Protein AF-A0A2J6SHT8-F1 (afdb_monomer_lite)

InterPro domains:
  IPR036396 Cytochrome P450 superfamily [SSF48264] (39-141)

Organism: NCBI:txid1095630

pLDDT: mean 71.3, std 10.69, range [36.31, 85.56]

Secondary structure (DSSP, 8-state):
------TT--S-HHHHHHHHHHHTHHHHHHHHHHHHHHHHHHHH---SS-----HHHHHHHHHHHHHHHHHHHHHHHT-HHHHHHHHHHHHHHHHHHHHHHTS-GGGHHHHHHH-HHHHHHHHHHHHHHHHHHHHHHHHH--

Sequence (142 aa):
MFGSPNRGSHITVMQILENDLSRNMALIFSGVKAEVYFALPLEFLTIDNWSPVELYPRIVKLMARTSGRTFSGETLCRNEEWLQLNCDYTRDGFQAAFKLRKWRPFLRPVVEYFIPQVQRVCAVNRKALLPLRPIIMQREQG

Foldseek 3Di:
DDDDDDPPPPCPVVVVVVVVCVVCVVVLVVQLVVLCVVLVCVLPPPDPDDDDDPVVVSVLLSVLLSVCCNPVNDPLSPPVVSSVLVSLLVVLVVVLVVVLVVDDPVCNVVVCVVRVSNVSNVVSVVVVVVVCVVVVVVVVVD

Radius of gyration: 19.01 Å; chains: 1; bounding box: 58×29×47 Å

Structure (mmCIF, N/CA/C/O backbone):
data_AF-A0A2J6SHT8-F1
#
_entry.id   AF-A0A2J6SHT8-F1
#
loop_
_atom_site.group_PDB
_atom_site.id
_atom_site.type_symbol
_atom_site.label_atom_id
_atom_site.label_alt_id
_atom_site.label_comp_id
_atom_site.label_asym_id
_atom_site.label_entity_id
_atom_site.label_seq_id
_atom_site.pdbx_PDB_ins_code
_atom_site.Cartn_x
_atom_site.Cartn_y
_atom_site.Cartn_z
_atom_site.occupancy
_atom_site.B_iso_or_equiv
_atom_site.auth_seq_id
_atom_site.auth_comp_id
_atom_site.auth_asym_id
_atom_site.auth_atom_id
_atom_site.pdbx_PDB_model_num
ATOM 1 N N . MET A 1 1 ? -29.009 -6.030 -5.777 1.00 36.53 1 MET A N 1
ATOM 2 C CA . MET A 1 1 ? -29.386 -5.862 -4.358 1.00 36.53 1 MET A CA 1
ATOM 3 C C . MET A 1 1 ? -28.392 -4.906 -3.691 1.00 36.53 1 MET A C 1
ATOM 5 O O . MET A 1 1 ? -27.687 -5.278 -2.770 1.00 36.53 1 MET A O 1
ATOM 9 N N . PHE A 1 2 ? -28.309 -3.675 -4.203 1.00 43.19 2 PHE A N 1
ATOM 10 C CA . PHE A 1 2 ? -27.552 -2.579 -3.600 1.00 43.19 2 PHE A CA 1
ATOM 11 C C . PHE A 1 2 ? -28.588 -1.527 -3.217 1.00 43.19 2 PHE A C 1
ATOM 13 O O . PHE A 1 2 ? -29.171 -0.882 -4.087 1.00 43.19 2 PHE A O 1
ATOM 20 N N . GLY A 1 3 ? -28.911 -1.468 -1.928 1.00 36.31 3 GLY A N 1
ATOM 21 C CA . GLY A 1 3 ? -29.842 -0.493 -1.377 1.00 36.31 3 GLY A CA 1
ATOM 22 C C . GLY A 1 3 ? -29.221 0.903 -1.368 1.00 36.31 3 GLY A C 1
ATOM 23 O O . GLY A 1 3 ? -28.114 1.100 -0.878 1.00 36.31 3 GLY A O 1
ATOM 24 N N . SER A 1 4 ? -29.957 1.854 -1.927 1.00 47.97 4 SER A N 1
ATOM 25 C CA . SER A 1 4 ? -29.823 3.306 -1.746 1.00 47.97 4 SER A CA 1
ATOM 26 C C . SER A 1 4 ? -30.699 3.737 -0.546 1.00 47.97 4 SER A C 1
ATOM 28 O O . SER A 1 4 ? -31.565 2.954 -0.157 1.00 47.97 4 SER A O 1
ATOM 30 N N . PRO A 1 5 ? -30.682 4.989 -0.050 1.00 50.09 5 PRO A N 1
ATOM 31 C CA . PRO A 1 5 ? -29.577 5.855 0.365 1.00 50.09 5 PRO A CA 1
ATOM 32 C C . PRO A 1 5 ? -29.795 6.322 1.825 1.00 50.09 5 PRO A C 1
ATOM 34 O O . PRO A 1 5 ? -30.801 6.965 2.123 1.00 50.09 5 PRO A O 1
ATOM 37 N N . ASN A 1 6 ? -28.851 6.099 2.743 1.00 39.91 6 ASN A N 1
ATOM 38 C CA . ASN A 1 6 ? -28.957 6.672 4.093 1.00 39.91 6 ASN A CA 1
ATOM 39 C C . ASN A 1 6 ? -28.201 8.010 4.149 1.00 39.91 6 ASN A C 1
ATOM 41 O O . ASN A 1 6 ? -27.005 8.070 4.407 1.00 39.91 6 ASN A O 1
ATOM 45 N N . ARG A 1 7 ? -28.907 9.095 3.817 1.00 49.84 7 ARG A N 1
ATOM 46 C CA . ARG A 1 7 ? -28.354 10.439 3.562 1.00 49.84 7 ARG A CA 1
ATOM 47 C C . ARG A 1 7 ? -28.084 11.264 4.843 1.00 49.84 7 ARG A C 1
ATOM 49 O O . ARG A 1 7 ? -28.000 12.483 4.761 1.00 49.84 7 ARG A O 1
ATOM 56 N N . GLY A 1 8 ? -27.955 10.621 6.011 1.00 44.22 8 GLY A N 1
ATOM 57 C CA . GLY A 1 8 ? -27.874 11.284 7.328 1.00 44.22 8 GLY A CA 1
ATOM 58 C C . GLY A 1 8 ? -26.607 11.029 8.159 1.00 44.22 8 GLY A C 1
ATOM 59 O O . GLY A 1 8 ? -26.415 11.695 9.167 1.00 44.22 8 GLY A O 1
ATOM 60 N N . SER A 1 9 ? -25.720 10.116 7.750 1.00 49.09 9 SER A N 1
ATOM 61 C CA . SER A 1 9 ? -24.474 9.772 8.472 1.00 49.09 9 SER A CA 1
ATOM 62 C C . SER A 1 9 ? -23.199 10.124 7.687 1.00 49.09 9 SER A C 1
ATOM 64 O O . SER A 1 9 ? -22.123 9.589 7.939 1.00 49.09 9 SER A O 1
ATOM 66 N N . HIS A 1 10 ? -23.314 11.043 6.724 1.00 49.47 10 HIS A N 1
ATOM 67 C CA . HIS A 1 10 ? -22.231 11.526 5.862 1.00 49.47 10 HIS A CA 1
ATOM 68 C C . HIS A 1 10 ? -21.402 12.645 6.517 1.00 49.47 10 HIS A C 1
ATOM 70 O O . HIS A 1 10 ? -21.149 13.677 5.900 1.00 49.47 10 HIS A O 1
ATOM 76 N N . ILE A 1 11 ? -20.873 12.430 7.723 1.00 52.88 11 ILE A N 1
ATOM 77 C CA . ILE A 1 11 ? -19.489 12.889 7.893 1.00 52.88 11 ILE A CA 1
ATOM 78 C C . ILE A 1 11 ? -18.724 11.912 7.010 1.00 52.88 11 ILE A C 1
ATOM 80 O O . ILE A 1 11 ? -18.546 10.751 7.374 1.00 52.88 11 ILE A O 1
ATOM 84 N N . THR A 1 12 ? -18.493 12.310 5.758 1.00 73.81 12 THR A N 1
ATOM 85 C CA . THR A 1 12 ? -18.072 11.393 4.696 1.00 73.81 12 THR A CA 1
ATOM 86 C C . THR A 1 12 ? -16.842 10.669 5.218 1.00 73.81 12 THR A C 1
ATOM 88 O O . THR A 1 12 ? -15.936 11.332 5.705 1.00 73.81 12 THR A O 1
ATOM 91 N N . VAL A 1 13 ? -16.793 9.337 5.168 1.00 75.00 13 VAL A N 1
ATOM 92 C CA . VAL A 1 13 ? -15.636 8.564 5.669 1.00 75.00 13 VAL A CA 1
ATOM 93 C C . VAL A 1 13 ? -14.313 9.165 5.170 1.00 75.00 13 VAL A C 1
ATOM 95 O O . VAL A 1 13 ? -13.345 9.233 5.917 1.00 75.00 13 VAL A O 1
ATOM 98 N N . MET A 1 14 ? -14.322 9.717 3.953 1.00 74.88 14 MET A N 1
ATOM 99 C CA . MET A 1 14 ? -13.229 10.507 3.386 1.00 74.88 14 MET A CA 1
ATOM 100 C C . MET A 1 14 ? -12.856 11.756 4.187 1.00 74.88 14 MET A C 1
ATOM 102 O O . MET A 1 14 ? -11.683 11.959 4.430 1.00 74.88 14 MET A O 1
ATOM 106 N N . GLN A 1 15 ? -13.806 12.565 4.650 1.00 75.25 15 GLN A N 1
ATOM 107 C CA . GLN A 1 15 ? -13.533 13.745 5.480 1.00 75.25 15 GLN A CA 1
ATOM 108 C C . GLN A 1 15 ? -12.940 13.366 6.839 1.00 75.25 15 GLN A C 1
ATOM 110 O O . GLN A 1 15 ? -12.093 14.081 7.367 1.00 75.25 15 GLN A O 1
ATOM 115 N N . ILE A 1 16 ? -13.384 12.250 7.427 1.00 80.88 16 ILE A N 1
ATOM 116 C CA . ILE A 1 16 ? -12.790 11.732 8.668 1.00 80.88 16 ILE A CA 1
ATOM 117 C C . ILE A 1 16 ? -11.353 11.299 8.390 1.00 80.88 16 ILE A C 1
ATOM 119 O O . ILE A 1 16 ? -10.451 11.698 9.120 1.00 80.88 16 ILE A O 1
ATOM 123 N N . LEU A 1 17 ? -11.146 10.551 7.304 1.00 79.12 17 LEU A N 1
ATOM 124 C CA . LEU A 1 17 ? -9.832 10.097 6.871 1.00 79.12 17 LEU A CA 1
ATOM 125 C C . LEU A 1 17 ? -8.896 11.281 6.594 1.00 79.12 17 LEU A C 1
ATOM 127 O O . LEU A 1 17 ? -7.795 11.322 7.118 1.00 79.12 17 LEU A O 1
ATOM 131 N N . GLU A 1 18 ? -9.339 12.270 5.823 1.00 81.12 18 GLU A N 1
ATOM 132 C CA . GLU A 1 18 ? -8.578 13.476 5.490 1.00 81.12 18 GLU A CA 1
ATOM 133 C C . GLU A 1 18 ? -8.196 14.259 6.742 1.00 81.12 18 GLU A C 1
ATOM 135 O O . GLU A 1 18 ? -7.045 14.669 6.882 1.00 81.12 18 GLU A O 1
ATOM 140 N N . ASN A 1 19 ? -9.132 14.433 7.676 1.00 83.44 19 ASN A N 1
ATOM 141 C CA . ASN A 1 19 ? -8.875 15.146 8.920 1.00 83.44 19 ASN A CA 1
ATOM 142 C C . ASN A 1 19 ? -7.924 14.384 9.849 1.00 83.44 19 ASN A C 1
ATOM 144 O O . ASN A 1 19 ? -7.101 15.006 10.520 1.00 83.44 19 ASN A O 1
ATOM 148 N N . ASP A 1 20 ? -8.044 13.060 9.920 1.00 80.88 20 ASP A N 1
ATOM 149 C CA . ASP A 1 20 ? -7.171 12.213 10.732 1.00 80.88 20 ASP A CA 1
ATOM 150 C C . ASP A 1 20 ? -5.756 12.140 10.142 1.00 80.88 20 ASP A C 1
ATOM 152 O O . ASP A 1 20 ? -4.774 12.364 10.848 1.00 80.88 20 ASP A O 1
ATOM 156 N N . LEU A 1 21 ? -5.647 11.957 8.822 1.00 80.75 21 LEU A N 1
ATOM 157 C CA . LEU A 1 21 ? -4.381 11.999 8.089 1.00 80.75 21 LEU A CA 1
ATOM 158 C C . LEU A 1 21 ? -3.698 13.361 8.234 1.00 80.75 21 LEU A C 1
ATOM 160 O O . LEU A 1 21 ? -2.506 13.417 8.524 1.00 80.75 21 LEU A O 1
ATOM 164 N N . SER A 1 22 ? -4.448 14.456 8.078 1.00 84.62 22 SER A N 1
ATOM 165 C CA . SER A 1 22 ? -3.922 15.818 8.225 1.00 84.62 22 SER A CA 1
ATOM 166 C C . SER A 1 22 ? -3.409 16.078 9.639 1.00 84.62 22 SER A C 1
ATOM 168 O O . SER A 1 22 ? -2.319 16.624 9.807 1.00 84.62 22 SER A O 1
ATOM 170 N N . ARG A 1 23 ? -4.155 15.647 10.666 1.00 82.12 23 ARG A N 1
ATOM 171 C CA . ARG A 1 23 ? -3.746 15.793 12.072 1.00 82.12 23 ARG A CA 1
ATOM 172 C C . ARG A 1 23 ? -2.530 14.945 12.425 1.00 82.12 23 ARG A C 1
ATOM 174 O O . ARG A 1 23 ? -1.656 15.414 13.147 1.00 82.12 23 ARG A O 1
ATOM 181 N N . ASN A 1 24 ? -2.450 13.731 11.890 1.00 83.56 24 ASN A N 1
ATOM 182 C CA . ASN A 1 24 ? -1.373 12.788 12.179 1.00 83.56 24 ASN A CA 1
ATOM 183 C C . ASN A 1 24 ? -0.227 12.847 11.159 1.00 83.56 24 ASN A C 1
ATOM 185 O O . ASN A 1 24 ? 0.662 11.995 11.181 1.00 83.56 24 ASN A O 1
ATOM 189 N N . MET A 1 25 ? -0.199 13.857 10.284 1.00 84.44 25 MET A N 1
ATOM 190 C CA . MET A 1 25 ? 0.731 13.921 9.157 1.00 84.44 25 MET A CA 1
ATOM 191 C C . MET A 1 25 ? 2.200 13.847 9.586 1.00 84.44 25 MET A C 1
ATOM 193 O O . MET A 1 25 ? 2.984 13.162 8.938 1.00 84.44 25 MET A O 1
ATOM 197 N N . ALA A 1 26 ? 2.578 14.481 10.700 1.00 83.50 26 ALA A N 1
ATOM 198 C CA . ALA A 1 26 ? 3.950 14.423 11.211 1.00 83.50 26 ALA A CA 1
ATOM 199 C C . ALA A 1 26 ? 4.373 12.998 11.627 1.00 83.50 26 ALA A C 1
ATOM 201 O O . ALA A 1 26 ? 5.493 12.574 11.335 1.00 83.50 26 ALA A O 1
ATOM 202 N N . LEU A 1 27 ? 3.469 12.246 12.263 1.00 82.62 27 LEU A N 1
ATOM 203 C CA . LEU A 1 27 ? 3.689 10.855 12.678 1.00 82.62 27 LEU A CA 1
ATOM 204 C C . LEU A 1 27 ? 3.684 9.901 11.479 1.00 82.62 27 LEU A C 1
ATOM 206 O O . LEU A 1 27 ? 4.503 8.989 11.389 1.00 82.62 27 LEU A O 1
ATOM 210 N N . ILE A 1 28 ? 2.787 10.134 10.523 1.00 83.38 28 ILE A N 1
ATOM 211 C CA . ILE A 1 28 ? 2.746 9.374 9.275 1.00 83.38 28 ILE A CA 1
ATOM 212 C C . ILE A 1 28 ? 4.045 9.593 8.501 1.00 83.38 28 ILE A C 1
ATOM 214 O O . ILE A 1 28 ? 4.673 8.630 8.071 1.00 83.38 28 ILE A O 1
ATOM 218 N N . PHE A 1 29 ? 4.488 10.843 8.366 1.00 85.12 29 PHE A N 1
ATOM 219 C CA . PHE A 1 29 ? 5.692 11.190 7.621 1.00 85.12 29 PHE A CA 1
ATOM 220 C C . PHE A 1 29 ? 6.957 10.597 8.249 1.00 85.12 29 PHE A C 1
ATOM 222 O O . PHE A 1 29 ? 7.834 10.124 7.525 1.00 85.12 29 PHE A O 1
ATOM 229 N N . SER A 1 30 ? 7.058 10.569 9.583 1.00 83.81 30 SER A N 1
ATOM 230 C CA . SER A 1 30 ? 8.181 9.915 10.262 1.00 83.81 30 SER A CA 1
ATOM 231 C C . SER A 1 30 ? 8.177 8.397 10.039 1.00 83.81 30 SER A C 1
ATOM 233 O O . SER A 1 30 ? 9.225 7.829 9.724 1.00 83.81 30 SER A O 1
ATOM 235 N N . GLY A 1 31 ? 7.006 7.753 10.098 1.00 82.00 31 GLY A N 1
ATOM 236 C CA . GLY A 1 31 ? 6.844 6.327 9.804 1.00 82.00 31 GLY A CA 1
ATOM 237 C C . GLY A 1 31 ? 7.168 5.966 8.350 1.00 82.00 31 GLY A C 1
ATOM 238 O O . GLY A 1 31 ? 7.872 4.990 8.102 1.00 82.00 31 GLY A O 1
ATOM 239 N N . VAL A 1 32 ? 6.713 6.785 7.399 1.00 84.38 32 VAL A N 1
ATOM 240 C CA . VAL A 1 32 ? 7.009 6.656 5.963 1.00 84.38 32 VAL A CA 1
ATOM 241 C C . VAL A 1 32 ? 8.500 6.813 5.699 1.00 84.38 32 VAL A C 1
ATOM 243 O O . VAL A 1 32 ? 9.089 5.994 5.001 1.00 84.38 32 VAL A O 1
ATOM 246 N N . LYS A 1 33 ? 9.133 7.832 6.288 1.00 85.31 33 LYS A N 1
ATOM 247 C CA . LYS A 1 33 ? 10.574 8.058 6.157 1.00 85.31 33 LYS A CA 1
ATOM 248 C C . LYS A 1 33 ? 11.361 6.831 6.623 1.00 85.31 33 LYS A C 1
ATOM 250 O O . LYS A 1 33 ? 12.236 6.368 5.898 1.00 85.31 33 LYS A O 1
ATOM 255 N N . ALA A 1 34 ? 11.027 6.288 7.794 1.00 85.06 34 ALA A N 1
ATOM 256 C CA . ALA A 1 34 ? 11.670 5.085 8.319 1.00 85.06 34 ALA A CA 1
ATOM 257 C C . ALA A 1 34 ? 11.493 3.873 7.385 1.00 85.06 34 ALA A C 1
ATOM 259 O O . ALA A 1 34 ? 12.460 3.162 7.119 1.00 85.06 34 ALA A O 1
ATOM 260 N N . GLU A 1 35 ? 10.289 3.674 6.840 1.00 83.25 35 GLU A N 1
ATOM 261 C CA . GLU A 1 35 ? 10.005 2.572 5.914 1.00 83.25 35 GLU A CA 1
ATOM 262 C C . GLU A 1 35 ? 10.765 2.721 4.591 1.00 83.25 35 GLU A C 1
ATOM 264 O O . GLU A 1 35 ? 11.321 1.752 4.086 1.00 83.25 35 GLU A O 1
ATOM 269 N N . VAL A 1 36 ? 10.860 3.938 4.050 1.00 85.31 36 VAL A N 1
ATOM 270 C CA . VAL A 1 36 ? 11.616 4.215 2.821 1.00 85.31 36 VAL A CA 1
ATOM 271 C C . VAL A 1 36 ? 13.107 3.949 3.027 1.00 85.31 36 VAL A C 1
ATOM 273 O O . VAL A 1 36 ? 13.713 3.273 2.199 1.00 85.31 36 VAL A O 1
ATOM 276 N N . TYR A 1 37 ? 13.700 4.402 4.137 1.00 85.56 37 TYR A N 1
ATOM 277 C CA . TYR A 1 37 ? 15.108 4.112 4.441 1.00 85.56 37 TYR A CA 1
ATOM 278 C C . TYR A 1 37 ? 15.382 2.617 4.629 1.00 85.56 37 TYR A C 1
ATOM 280 O O . TYR A 1 37 ? 16.464 2.151 4.284 1.00 85.56 37 TYR A O 1
ATOM 288 N N . PHE A 1 38 ? 14.409 1.861 5.137 1.00 82.19 38 PHE A N 1
ATOM 289 C CA . PHE A 1 38 ? 14.513 0.411 5.274 1.00 82.19 38 PHE A CA 1
ATOM 290 C C . PHE A 1 38 ? 14.326 -0.330 3.939 1.00 82.19 38 PHE A C 1
ATOM 292 O O . PHE A 1 38 ? 15.047 -1.282 3.644 1.00 82.19 38 PHE A O 1
ATOM 299 N N . ALA A 1 39 ? 13.368 0.098 3.116 1.00 80.69 39 ALA A N 1
ATOM 300 C CA . ALA A 1 39 ? 13.003 -0.576 1.874 1.00 80.69 39 ALA A CA 1
ATOM 301 C C . ALA A 1 39 ? 13.924 -0.228 0.697 1.00 80.69 39 ALA A C 1
ATOM 303 O O . ALA A 1 39 ? 14.092 -1.059 -0.190 1.00 80.69 39 ALA A O 1
ATOM 304 N N . LEU A 1 40 ? 14.541 0.958 0.684 1.00 82.00 40 LEU A N 1
ATOM 305 C CA . LEU A 1 40 ? 15.452 1.380 -0.384 1.00 82.00 40 LEU A CA 1
ATOM 306 C C . LEU A 1 40 ? 16.623 0.400 -0.591 1.00 82.00 40 LEU A C 1
ATOM 308 O O . LEU A 1 40 ? 16.800 -0.042 -1.723 1.00 82.00 40 LEU A O 1
ATOM 312 N N . PRO A 1 41 ? 17.380 -0.018 0.443 1.00 80.69 41 PRO A N 1
ATOM 313 C CA . PRO A 1 41 ? 18.451 -1.002 0.272 1.00 80.69 41 PRO A CA 1
ATOM 314 C C . PRO A 1 41 ? 17.945 -2.375 -0.188 1.00 80.69 41 PRO A C 1
ATOM 316 O O . PRO A 1 41 ? 18.598 -3.032 -0.995 1.00 80.69 41 PRO A O 1
ATOM 319 N N . LEU A 1 42 ? 16.772 -2.798 0.300 1.00 77.62 42 LEU A N 1
ATOM 320 C CA . LEU A 1 42 ? 16.162 -4.087 -0.047 1.00 77.62 42 LEU A CA 1
ATOM 321 C C . LEU A 1 42 ? 15.724 -4.136 -1.512 1.00 77.62 42 LEU A C 1
ATOM 323 O O . LEU A 1 42 ? 15.916 -5.143 -2.188 1.00 77.62 42 LEU A O 1
ATOM 327 N N . GLU A 1 43 ? 15.122 -3.048 -1.990 1.00 73.38 43 GLU A N 1
ATOM 328 C CA . GLU A 1 43 ? 14.568 -2.969 -3.335 1.00 73.38 43 GLU A CA 1
ATOM 329 C C . GLU A 1 43 ? 15.559 -2.439 -4.356 1.00 73.38 43 GLU A C 1
ATOM 331 O O . GLU A 1 43 ? 15.354 -2.705 -5.525 1.00 73.38 43 GLU A O 1
ATOM 336 N N . PHE A 1 44 ? 16.614 -1.709 -4.001 1.00 72.38 44 PHE A N 1
ATOM 337 C CA . PHE A 1 44 ? 17.539 -1.167 -5.003 1.00 72.38 44 PHE A CA 1
ATOM 338 C C . PHE A 1 44 ? 18.923 -1.801 -5.000 1.00 72.38 44 PHE A C 1
ATOM 340 O O . PHE A 1 44 ? 19.610 -1.628 -5.999 1.00 72.38 44 PHE A O 1
ATOM 347 N N . LEU A 1 45 ? 19.273 -2.623 -3.999 1.00 62.66 45 LEU A N 1
ATOM 348 C CA . LEU A 1 45 ? 20.637 -3.094 -3.728 1.00 62.66 45 LEU A CA 1
ATOM 349 C C . LEU A 1 45 ? 21.627 -1.911 -3.646 1.00 62.66 45 LEU A C 1
ATOM 351 O O . LEU A 1 45 ? 21.567 -0.926 -4.376 1.00 62.66 45 LEU A O 1
ATOM 355 N N . THR A 1 46 ? 22.582 -1.964 -2.731 1.00 61.25 46 THR A N 1
ATOM 356 C CA . THR A 1 46 ? 23.770 -1.103 -2.812 1.00 61.25 46 THR A CA 1
ATOM 357 C C . THR A 1 46 ? 24.601 -1.596 -3.990 1.00 61.25 46 THR A C 1
ATOM 359 O O . THR A 1 46 ? 25.465 -2.452 -3.837 1.00 61.25 46 THR A O 1
ATOM 362 N N . ILE A 1 47 ? 24.240 -1.162 -5.198 1.00 60.56 47 ILE A N 1
ATOM 363 C CA . ILE A 1 47 ? 24.965 -1.517 -6.412 1.00 60.56 47 ILE A CA 1
ATOM 364 C C . ILE A 1 47 ? 26.074 -0.483 -6.571 1.00 60.56 47 ILE A C 1
ATOM 366 O O . ILE A 1 47 ? 25.813 0.659 -6.937 1.00 60.56 47 ILE A O 1
ATOM 370 N N . ASP A 1 48 ? 27.313 -0.893 -6.298 1.00 67.56 48 ASP A N 1
ATOM 371 C CA . ASP A 1 48 ? 28.507 -0.059 -6.506 1.00 67.56 48 ASP A CA 1
ATOM 372 C C . ASP A 1 48 ? 28.724 0.304 -7.989 1.00 67.56 48 ASP A C 1
ATOM 374 O O . ASP A 1 48 ? 29.492 1.205 -8.312 1.00 67.56 48 ASP A O 1
ATOM 378 N N . ASN A 1 49 ? 28.014 -0.371 -8.902 1.00 67.50 49 ASN A N 1
ATOM 379 C CA . ASN A 1 49 ? 28.074 -0.162 -10.344 1.00 67.50 49 ASN A CA 1
ATOM 380 C C . ASN A 1 49 ? 26.692 0.164 -10.924 1.00 67.50 49 ASN A C 1
ATOM 382 O O . ASN A 1 49 ? 25.679 -0.415 -10.541 1.00 67.50 49 ASN A O 1
ATOM 386 N N . TRP A 1 50 ? 26.638 1.067 -11.902 1.00 72.69 50 TRP A N 1
ATOM 387 C CA . TRP A 1 50 ? 25.391 1.368 -12.605 1.00 72.69 50 TRP A CA 1
ATOM 388 C C . TRP A 1 50 ? 24.835 0.103 -13.276 1.00 72.69 50 TRP A C 1
ATOM 390 O O . TRP A 1 50 ? 25.544 -0.575 -14.020 1.00 72.69 50 TRP A O 1
ATOM 400 N N . SER A 1 51 ? 23.563 -0.211 -13.024 1.00 73.06 51 SER A N 1
ATOM 401 C CA . SER A 1 51 ? 22.861 -1.314 -13.681 1.00 73.06 51 SER A CA 1
ATOM 402 C C . SER A 1 51 ? 21.476 -0.868 -14.157 1.00 73.06 51 SER A C 1
ATOM 404 O O . SER A 1 51 ? 20.830 -0.045 -13.499 1.00 73.06 51 SER A O 1
ATOM 406 N N . PRO A 1 52 ? 20.998 -1.382 -15.302 1.00 71.44 52 PRO A N 1
ATOM 407 C CA . PRO A 1 52 ? 19.642 -1.128 -15.754 1.00 71.44 52 PRO A CA 1
ATOM 408 C C . PRO A 1 52 ? 18.659 -1.896 -14.865 1.00 71.44 52 PRO A C 1
ATOM 410 O O . PRO A 1 52 ? 18.704 -3.122 -14.771 1.00 71.44 52 PRO A O 1
ATOM 413 N N . VAL A 1 53 ? 17.754 -1.165 -14.216 1.00 76.19 53 VAL A N 1
ATOM 414 C CA . VAL A 1 53 ? 16.727 -1.727 -13.334 1.00 76.19 53 VAL A CA 1
ATOM 415 C C . VAL A 1 53 ? 15.346 -1.346 -13.853 1.00 76.19 53 VAL A C 1
ATOM 417 O O . VAL A 1 53 ? 15.093 -0.190 -14.193 1.00 76.19 53 VAL A O 1
ATOM 420 N N . GLU A 1 54 ? 14.421 -2.307 -13.870 1.00 80.88 54 GLU A N 1
ATOM 421 C CA . GLU A 1 54 ? 13.006 -2.031 -14.121 1.00 80.88 54 GLU A CA 1
ATOM 422 C C . GLU A 1 54 ? 12.412 -1.225 -12.960 1.00 80.88 54 GLU A C 1
ATOM 424 O O . GLU A 1 54 ? 12.043 -1.761 -11.917 1.00 80.88 54 GLU A O 1
ATOM 429 N N . LEU A 1 55 ? 12.337 0.093 -13.137 1.00 81.25 55 LEU A N 1
ATOM 430 C CA . LEU A 1 55 ? 11.987 1.023 -12.067 1.00 81.25 55 LEU A CA 1
ATOM 431 C C . LEU A 1 55 ? 10.521 0.908 -11.619 1.00 81.25 55 LEU A C 1
ATOM 433 O O . LEU A 1 55 ? 10.225 0.981 -10.427 1.00 81.25 55 LEU A O 1
ATOM 437 N N . TYR A 1 56 ? 9.602 0.710 -12.566 1.00 80.75 56 TYR A N 1
ATOM 438 C CA . TYR A 1 56 ? 8.162 0.682 -12.302 1.00 80.75 56 TYR A CA 1
ATOM 439 C C . TYR A 1 56 ? 7.744 -0.353 -11.239 1.00 80.75 56 TYR A C 1
ATOM 441 O O . TYR A 1 56 ? 7.149 0.056 -10.239 1.00 80.75 56 TYR A O 1
ATOM 449 N N . PRO A 1 57 ? 8.065 -1.659 -11.370 1.00 80.69 57 PRO A N 1
ATOM 450 C CA . PRO A 1 57 ? 7.668 -2.646 -10.366 1.00 80.69 57 PRO A CA 1
ATOM 451 C C . PRO A 1 57 ? 8.284 -2.367 -8.987 1.00 80.69 57 PRO A C 1
ATOM 453 O O . PRO A 1 57 ? 7.613 -2.567 -7.973 1.00 80.69 57 PRO A O 1
ATOM 456 N N . ARG A 1 58 ? 9.516 -1.839 -8.930 1.00 79.75 58 ARG A N 1
ATOM 457 C CA . ARG A 1 58 ? 10.193 -1.520 -7.660 1.00 79.75 58 ARG A CA 1
ATOM 458 C C . ARG A 1 58 ? 9.554 -0.330 -6.949 1.00 79.75 58 ARG A C 1
ATOM 460 O O . ARG A 1 58 ? 9.293 -0.402 -5.751 1.00 79.75 58 ARG A O 1
ATOM 467 N N . ILE A 1 59 ? 9.214 0.732 -7.685 1.00 82.06 59 ILE A N 1
ATOM 468 C CA . ILE A 1 59 ? 8.485 1.882 -7.128 1.00 82.06 59 ILE A CA 1
ATOM 469 C C . ILE A 1 59 ? 7.104 1.458 -6.627 1.00 82.06 59 ILE A C 1
ATOM 471 O O . ILE A 1 59 ? 6.704 1.858 -5.535 1.00 82.06 59 ILE A O 1
ATOM 475 N N . VAL A 1 60 ? 6.374 0.636 -7.387 1.00 81.56 60 VAL A N 1
ATOM 476 C CA . VAL A 1 60 ? 5.046 0.159 -6.967 1.00 81.56 60 VAL A CA 1
ATOM 477 C C . VAL A 1 60 ? 5.141 -0.630 -5.660 1.00 81.56 60 VAL A C 1
ATOM 479 O O . VAL A 1 60 ? 4.339 -0.403 -4.755 1.00 81.56 60 VAL A O 1
ATOM 482 N N . LYS A 1 61 ? 6.150 -1.497 -5.516 1.00 80.56 61 LYS A N 1
ATOM 483 C CA . LYS A 1 61 ? 6.378 -2.260 -4.283 1.00 80.56 61 LYS A CA 1
ATOM 484 C C . LYS A 1 61 ? 6.773 -1.366 -3.102 1.00 80.56 61 LYS A C 1
ATOM 486 O O . LYS A 1 61 ? 6.251 -1.545 -2.001 1.00 80.56 61 LYS A O 1
ATOM 491 N 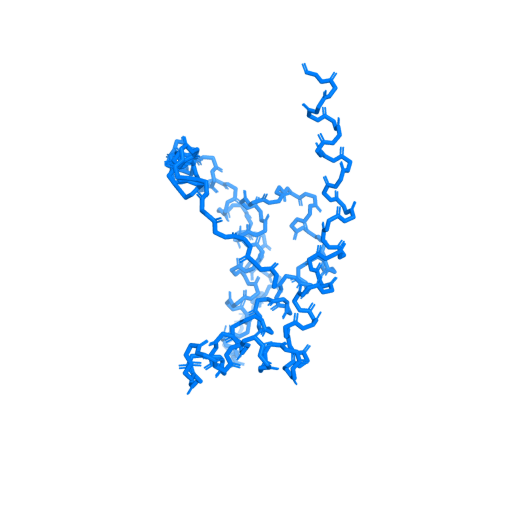N . LEU A 1 62 ? 7.617 -0.359 -3.336 1.00 82.88 62 LEU A N 1
ATOM 492 C CA . LEU A 1 62 ? 7.971 0.650 -2.334 1.00 82.88 62 LEU A CA 1
ATOM 493 C C . LEU A 1 62 ? 6.741 1.440 -1.861 1.00 82.88 62 LEU A C 1
ATOM 495 O O . LEU A 1 62 ? 6.552 1.628 -0.658 1.00 82.88 62 LEU A O 1
ATOM 499 N N . MET A 1 63 ? 5.877 1.865 -2.788 1.00 82.00 63 MET A N 1
ATOM 500 C CA . MET A 1 63 ? 4.631 2.556 -2.446 1.00 82.00 63 MET A CA 1
ATOM 501 C C . MET A 1 63 ? 3.682 1.648 -1.664 1.00 82.00 63 MET A C 1
ATOM 503 O O . MET A 1 63 ? 3.137 2.084 -0.655 1.00 82.00 63 MET A O 1
ATOM 507 N N . ALA A 1 64 ? 3.538 0.380 -2.061 1.00 81.38 64 ALA A N 1
ATOM 508 C CA . ALA A 1 64 ? 2.706 -0.585 -1.345 1.00 81.38 64 ALA A CA 1
ATOM 509 C C . ALA A 1 64 ? 3.164 -0.777 0.111 1.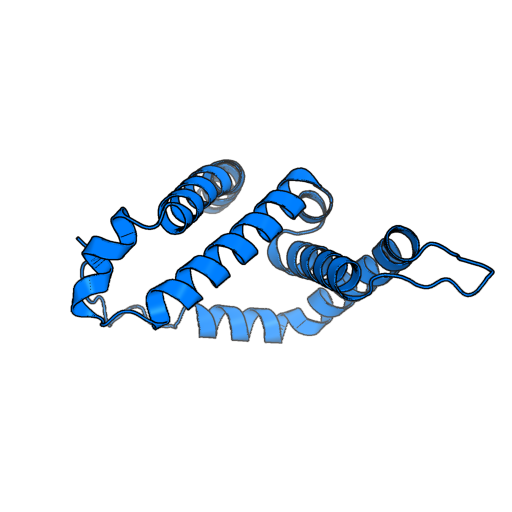00 81.38 64 ALA A C 1
ATOM 511 O O . ALA A 1 64 ? 2.329 -0.762 1.016 1.00 81.38 64 ALA A O 1
ATOM 512 N N . ARG A 1 65 ? 4.480 -0.879 0.355 1.00 80.06 65 ARG A N 1
ATOM 513 C CA . ARG A 1 65 ? 5.046 -0.945 1.715 1.00 80.06 65 ARG A CA 1
ATOM 514 C C . ARG A 1 65 ? 4.773 0.332 2.493 1.00 80.06 65 ARG A C 1
ATOM 516 O O . ARG A 1 65 ? 4.219 0.297 3.584 1.00 80.06 65 ARG A O 1
ATOM 523 N N . THR A 1 66 ? 5.066 1.476 1.888 1.00 83.12 66 THR A N 1
ATOM 524 C CA . THR A 1 66 ? 4.876 2.785 2.520 1.00 83.12 66 THR A CA 1
ATOM 525 C C . THR A 1 66 ? 3.414 3.013 2.926 1.00 83.12 66 THR A C 1
ATOM 527 O O . THR A 1 66 ? 3.135 3.387 4.063 1.00 83.12 66 THR A O 1
ATOM 530 N N . SER A 1 67 ? 2.460 2.717 2.036 1.00 81.31 67 SER A N 1
ATOM 531 C CA . SER A 1 67 ? 1.027 2.792 2.342 1.00 81.31 67 SER A CA 1
ATOM 532 C C . SER A 1 67 ? 0.602 1.749 3.381 1.00 81.31 67 SER A C 1
ATOM 534 O O . SER A 1 67 ? -0.184 2.062 4.276 1.00 81.31 67 SER A O 1
ATOM 536 N N . GLY A 1 68 ? 1.153 0.533 3.324 1.00 79.12 68 GLY A N 1
ATOM 537 C CA . GLY A 1 68 ? 0.948 -0.500 4.340 1.00 79.12 68 GLY A CA 1
ATOM 538 C C . GLY A 1 68 ? 1.364 -0.039 5.739 1.00 79.12 68 GLY A C 1
ATOM 539 O O . GLY A 1 68 ? 0.611 -0.229 6.692 1.00 79.12 68 GLY A O 1
ATOM 540 N N . ARG A 1 69 ? 2.503 0.651 5.867 1.00 78.94 69 ARG A N 1
ATOM 541 C CA . ARG A 1 69 ? 2.985 1.226 7.133 1.00 78.94 69 ARG A CA 1
ATOM 542 C C . ARG A 1 69 ? 2.026 2.273 7.689 1.00 78.94 69 ARG A C 1
ATOM 544 O O . ARG A 1 69 ? 1.732 2.239 8.882 1.00 78.94 69 ARG A O 1
ATOM 551 N N . THR A 1 70 ? 1.536 3.174 6.836 1.00 77.19 70 THR A N 1
ATOM 552 C CA . THR A 1 70 ? 0.609 4.246 7.226 1.00 77.19 70 THR A CA 1
ATOM 553 C C . THR A 1 70 ? -0.735 3.706 7.709 1.00 77.19 70 THR A C 1
ATOM 555 O O . THR A 1 70 ? -1.237 4.167 8.728 1.00 77.19 70 THR A O 1
ATOM 558 N N . PHE A 1 71 ? -1.316 2.729 7.005 1.00 72.12 71 PHE A N 1
ATOM 559 C CA . PHE A 1 71 ? -2.682 2.269 7.287 1.00 72.12 71 PHE A CA 1
ATOM 560 C C . PHE A 1 71 ? -2.762 1.023 8.178 1.00 72.12 71 PHE A C 1
ATOM 562 O O . PHE A 1 71 ? -3.754 0.843 8.878 1.00 72.12 71 PHE A O 1
ATOM 569 N N . SER A 1 72 ? -1.756 0.144 8.146 1.00 69.19 72 SER A N 1
ATOM 570 C CA . SER A 1 72 ? -1.778 -1.159 8.836 1.00 69.19 72 SER A CA 1
ATOM 571 C C . SER A 1 72 ? -0.769 -1.279 9.988 1.00 69.19 72 SER A C 1
ATOM 573 O O . SER A 1 72 ? -0.773 -2.287 10.692 1.00 69.19 72 SER A O 1
ATOM 575 N N . GLY A 1 73 ? 0.089 -0.276 10.213 1.00 70.75 73 GLY A N 1
ATOM 576 C CA . GLY A 1 73 ? 1.122 -0.321 11.255 1.00 70.75 73 GLY A CA 1
ATOM 577 C C . GLY A 1 73 ? 2.325 -1.213 10.900 1.00 70.75 73 GLY A C 1
ATOM 578 O O . GLY A 1 73 ? 2.450 -1.707 9.783 1.00 70.75 73 GLY A O 1
ATOM 579 N N . GLU A 1 74 ? 3.269 -1.392 11.837 1.00 66.81 74 GLU A N 1
ATOM 580 C CA . GLU A 1 74 ? 4.571 -2.054 11.565 1.00 66.81 74 GLU A CA 1
ATOM 581 C C . GLU A 1 74 ? 4.453 -3.540 11.244 1.00 66.81 74 GLU A C 1
A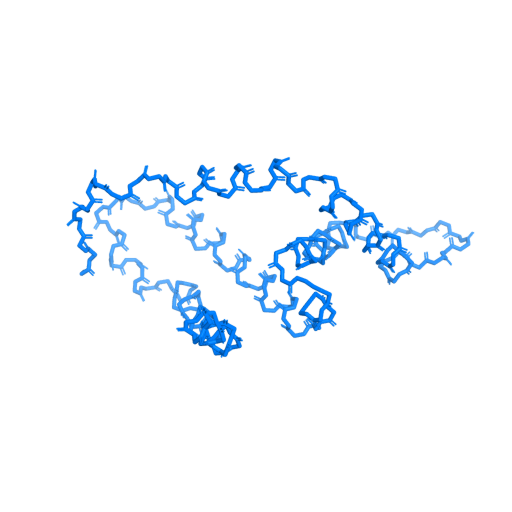TOM 583 O O . GLU A 1 74 ? 5.137 -4.059 10.364 1.00 66.81 74 GLU A O 1
ATOM 588 N N . THR A 1 75 ? 3.599 -4.228 11.996 1.00 63.81 75 THR A N 1
ATOM 589 C CA . THR A 1 75 ? 3.514 -5.688 12.018 1.00 63.81 75 THR A CA 1
ATOM 590 C C . THR A 1 75 ? 2.872 -6.238 10.751 1.00 63.81 75 THR A C 1
ATOM 592 O O . THR A 1 75 ? 3.344 -7.237 10.217 1.00 63.81 75 THR A O 1
ATOM 595 N N . LEU A 1 76 ? 1.846 -5.564 10.222 1.00 64.19 76 LEU A N 1
ATOM 596 C CA . LEU A 1 76 ? 1.204 -5.953 8.963 1.00 64.19 76 LEU A CA 1
ATOM 597 C C . LEU A 1 76 ? 1.984 -5.487 7.728 1.00 64.19 76 LEU A C 1
ATOM 599 O O . LEU A 1 76 ? 1.969 -6.177 6.714 1.00 64.19 76 LEU A O 1
ATOM 603 N N . CYS A 1 77 ? 2.686 -4.351 7.804 1.00 61.78 77 CYS A N 1
ATOM 604 C CA . CYS A 1 77 ? 3.486 -3.827 6.691 1.00 61.78 77 CYS A CA 1
ATOM 605 C C . CYS A 1 77 ? 4.638 -4.764 6.287 1.00 61.78 77 CYS A C 1
ATOM 607 O O . CYS A 1 77 ? 4.991 -4.845 5.112 1.00 61.78 77 CYS A O 1
ATOM 609 N N . ARG A 1 78 ? 5.204 -5.499 7.253 1.00 67.19 78 ARG A N 1
ATOM 610 C CA . ARG A 1 78 ? 6.308 -6.447 7.025 1.00 67.19 78 ARG A CA 1
ATOM 611 C C . ARG A 1 78 ? 5.861 -7.845 6.595 1.00 67.19 78 ARG A C 1
ATOM 613 O O . ARG A 1 78 ? 6.712 -8.668 6.271 1.00 67.19 78 ARG A O 1
ATOM 620 N N . ASN A 1 79 ? 4.559 -8.135 6.594 1.00 75.44 79 ASN A N 1
ATOM 621 C CA . ASN A 1 79 ? 4.062 -9.417 6.115 1.00 75.44 79 ASN A CA 1
ATOM 622 C C . ASN A 1 79 ? 4.003 -9.402 4.578 1.00 75.44 79 ASN A C 1
ATOM 624 O O . ASN A 1 79 ? 3.142 -8.755 3.983 1.00 75.44 79 ASN A O 1
ATOM 628 N N . GLU A 1 80 ? 4.919 -10.127 3.937 1.00 70.94 80 GLU A N 1
ATOM 629 C CA . GLU A 1 80 ? 5.020 -10.183 2.475 1.00 70.94 80 GLU A CA 1
ATOM 630 C C . GLU A 1 80 ? 3.756 -10.789 1.831 1.00 70.94 80 GLU A C 1
ATOM 632 O O . GLU A 1 80 ? 3.363 -10.350 0.752 1.00 70.94 80 GLU A O 1
ATOM 637 N N . GLU A 1 81 ? 3.045 -11.707 2.503 1.00 75.44 81 GLU A N 1
ATOM 638 C CA . GLU A 1 81 ? 1.756 -12.226 2.012 1.00 75.44 81 GLU A CA 1
ATOM 639 C C . GLU A 1 81 ? 0.678 -11.138 2.008 1.00 75.44 81 GLU A C 1
ATOM 641 O O . GLU A 1 81 ? -0.104 -11.025 1.062 1.00 75.44 81 GLU A O 1
ATOM 646 N N . TRP A 1 82 ? 0.648 -10.300 3.048 1.00 70.62 82 TRP A N 1
ATOM 647 C CA . TRP A 1 82 ? -0.268 -9.163 3.119 1.00 70.62 82 TRP A CA 1
ATOM 648 C C . TRP A 1 82 ? 0.060 -8.128 2.042 1.00 70.62 82 TRP A C 1
ATOM 650 O O . TRP A 1 82 ? -0.842 -7.598 1.389 1.00 70.62 82 TRP A O 1
ATOM 660 N N . LEU A 1 83 ? 1.347 -7.867 1.811 1.00 75.38 83 LEU A N 1
ATOM 661 C CA . LEU A 1 83 ? 1.810 -6.954 0.770 1.00 75.38 83 LEU A CA 1
ATOM 662 C C . LEU A 1 83 ? 1.404 -7.446 -0.627 1.00 75.38 83 LEU A C 1
ATOM 664 O O . LEU A 1 83 ? 0.830 -6.686 -1.408 1.00 75.38 83 LEU A O 1
ATOM 668 N N . GLN A 1 84 ? 1.645 -8.725 -0.924 1.00 79.19 84 GLN A N 1
ATOM 669 C CA . GLN A 1 84 ? 1.268 -9.345 -2.195 1.00 79.19 84 GLN A CA 1
ATOM 670 C C . GLN A 1 84 ? -0.248 -9.333 -2.398 1.00 79.19 84 GLN A C 1
ATOM 672 O O . GLN A 1 84 ? -0.715 -8.920 -3.460 1.00 79.19 84 GLN A O 1
ATOM 677 N N . LEU A 1 85 ? -1.024 -9.685 -1.367 1.00 77.50 85 LEU A N 1
ATOM 678 C CA . LEU A 1 85 ? -2.486 -9.661 -1.422 1.00 77.50 85 LEU A CA 1
ATOM 679 C C . LEU A 1 85 ? -3.025 -8.258 -1.738 1.00 77.50 85 LEU A C 1
ATOM 681 O O . LEU A 1 85 ? -3.932 -8.121 -2.558 1.00 77.50 85 LEU A O 1
ATOM 685 N N . ASN A 1 86 ? -2.460 -7.214 -1.125 1.00 73.62 86 ASN A N 1
ATOM 686 C CA . ASN A 1 86 ? -2.855 -5.828 -1.387 1.00 73.62 86 ASN A CA 1
ATOM 687 C C . ASN A 1 86 ? -2.490 -5.374 -2.806 1.00 73.62 86 ASN A C 1
ATOM 689 O O . ASN A 1 86 ? -3.303 -4.728 -3.477 1.00 73.62 86 ASN A O 1
ATOM 693 N N . CYS A 1 87 ? -1.296 -5.725 -3.287 1.00 78.00 87 CYS A N 1
ATOM 694 C CA . CYS A 1 87 ? -0.876 -5.444 -4.659 1.00 78.00 87 CYS A CA 1
ATOM 695 C C . CYS A 1 87 ? -1.799 -6.127 -5.678 1.00 78.00 87 CYS A C 1
ATOM 697 O O . CYS A 1 87 ? -2.270 -5.483 -6.620 1.00 78.00 87 CYS A O 1
ATOM 699 N N . ASP A 1 88 ? -2.107 -7.407 -5.467 1.00 78.12 88 ASP A N 1
ATOM 700 C CA . ASP A 1 88 ? -2.984 -8.188 -6.338 1.00 78.12 88 ASP A CA 1
ATOM 701 C C . ASP A 1 88 ? -4.421 -7.660 -6.326 1.00 78.12 88 ASP A C 1
ATOM 703 O O . ASP A 1 88 ? -5.015 -7.481 -7.390 1.00 78.12 88 ASP A O 1
ATOM 707 N N . TYR A 1 89 ? -4.958 -7.334 -5.146 1.00 72.94 89 TYR A N 1
ATOM 708 C CA . TYR A 1 89 ? -6.273 -6.707 -5.003 1.00 72.94 89 TYR A CA 1
ATOM 709 C C . TYR A 1 89 ? -6.367 -5.398 -5.779 1.00 72.94 89 TYR A C 1
ATOM 711 O O . TYR A 1 89 ? -7.324 -5.167 -6.517 1.00 72.94 89 TYR A O 1
ATOM 719 N N . THR A 1 90 ? -5.352 -4.547 -5.629 1.00 74.88 90 THR A N 1
ATOM 720 C CA . THR A 1 90 ? -5.299 -3.237 -6.274 1.00 74.88 90 THR A CA 1
ATOM 721 C C . THR A 1 90 ? -5.233 -3.399 -7.789 1.00 74.88 90 THR A C 1
ATOM 723 O O . THR A 1 90 ? -6.016 -2.781 -8.510 1.00 74.88 90 THR A O 1
ATOM 726 N N . ARG A 1 91 ? -4.366 -4.289 -8.289 1.00 77.94 91 ARG A N 1
ATOM 727 C CA . ARG A 1 91 ? -4.258 -4.600 -9.720 1.00 77.94 91 ARG A CA 1
ATOM 728 C C . ARG A 1 91 ? -5.581 -5.115 -10.286 1.00 77.94 91 ARG A C 1
ATOM 730 O O . ARG A 1 91 ? -6.056 -4.594 -11.298 1.00 77.94 91 ARG A O 1
ATOM 737 N N . ASP A 1 92 ? -6.177 -6.113 -9.643 1.00 73.38 92 ASP A N 1
ATOM 738 C CA . ASP A 1 92 ? -7.414 -6.739 -10.110 1.00 73.38 92 ASP A CA 1
ATOM 739 C C . ASP A 1 92 ? -8.592 -5.751 -10.036 1.00 73.38 92 ASP A C 1
ATOM 741 O O . ASP A 1 92 ? -9.395 -5.678 -10.970 1.00 73.38 92 ASP A O 1
ATOM 745 N N . GLY A 1 93 ? -8.643 -4.917 -8.994 1.00 73.75 93 GLY A N 1
ATOM 746 C CA . GLY A 1 93 ? -9.622 -3.845 -8.826 1.00 73.75 93 GLY A CA 1
ATOM 747 C C . GLY A 1 93 ? -9.507 -2.754 -9.892 1.00 73.75 93 GLY A C 1
ATOM 748 O O . GLY A 1 93 ? -10.514 -2.392 -10.503 1.00 73.75 93 GLY A O 1
ATOM 749 N N . PHE A 1 94 ? -8.296 -2.271 -10.191 1.00 75.62 94 PHE A N 1
ATOM 750 C CA . PHE A 1 94 ? -8.077 -1.291 -11.262 1.00 75.62 94 PHE A CA 1
ATOM 751 C C . PHE A 1 94 ? -8.454 -1.851 -12.634 1.00 75.62 94 PHE A C 1
ATOM 753 O O . PHE A 1 94 ? -9.107 -1.161 -13.421 1.00 75.62 94 PHE A O 1
ATOM 760 N N . GLN A 1 95 ? -8.100 -3.104 -12.925 1.00 74.94 95 GLN A N 1
ATOM 761 C CA . GLN A 1 95 ? -8.495 -3.748 -14.178 1.00 74.94 95 GLN A CA 1
ATOM 762 C C . GLN A 1 95 ? -10.013 -3.924 -14.277 1.00 74.94 95 GLN A C 1
ATOM 764 O O . GLN A 1 95 ? -10.589 -3.644 -15.333 1.00 74.94 95 GLN A O 1
ATOM 769 N N . ALA A 1 96 ? -10.669 -4.335 -13.188 1.00 69.25 96 ALA A N 1
ATOM 770 C CA . ALA A 1 96 ? -12.120 -4.447 -13.131 1.00 69.25 96 ALA A CA 1
ATOM 771 C C . ALA A 1 96 ? -12.783 -3.081 -13.350 1.00 69.25 96 ALA A C 1
ATOM 773 O O . ALA A 1 96 ? -13.662 -2.959 -14.201 1.00 69.25 96 ALA A O 1
ATOM 774 N N . ALA A 1 97 ? -12.317 -2.033 -12.665 1.00 71.69 97 ALA A N 1
ATOM 775 C CA . ALA A 1 97 ? -12.833 -0.675 -12.802 1.00 71.69 97 ALA A CA 1
ATOM 776 C C . ALA A 1 97 ? -12.636 -0.120 -14.220 1.00 71.69 97 ALA A C 1
ATOM 778 O O . ALA A 1 97 ? -13.557 0.472 -14.786 1.00 71.69 97 ALA A O 1
ATOM 779 N N . PHE A 1 98 ? -11.467 -0.346 -14.827 1.00 76.44 98 PHE A N 1
ATOM 780 C CA . PHE A 1 98 ? -11.183 0.076 -16.197 1.00 76.44 98 PHE A CA 1
ATOM 781 C C . PHE A 1 98 ? -12.089 -0.631 -17.208 1.00 76.44 98 PHE A C 1
ATOM 783 O O . PHE A 1 98 ? -12.644 0.016 -18.098 1.00 76.44 98 PHE A O 1
ATOM 790 N N . LYS A 1 99 ? -12.298 -1.945 -17.051 1.00 70.75 99 LYS A N 1
ATOM 791 C CA . LYS A 1 99 ? -13.238 -2.705 -17.884 1.00 70.75 99 LYS A CA 1
ATOM 792 C C . LYS A 1 99 ? -14.667 -2.219 -17.674 1.00 70.75 99 LYS A C 1
ATOM 794 O O . LYS A 1 99 ? -15.331 -1.908 -18.654 1.00 70.75 99 LYS A O 1
ATOM 799 N N . LEU A 1 100 ? -15.118 -2.064 -16.429 1.00 69.69 100 LEU A N 1
ATOM 800 C CA . LEU A 1 100 ? -16.465 -1.595 -16.086 1.00 69.69 100 LEU A CA 1
ATOM 801 C C . LEU A 1 100 ? -16.744 -0.165 -16.568 1.00 69.69 100 LEU A C 1
ATOM 803 O O . LEU A 1 100 ? -17.873 0.129 -16.954 1.00 69.69 100 LEU A O 1
ATOM 807 N N . ARG A 1 101 ? -15.733 0.717 -16.618 1.00 70.81 101 ARG A N 1
ATOM 808 C CA . ARG A 1 101 ? -15.864 2.073 -17.187 1.00 70.81 101 ARG A CA 1
ATOM 809 C C . ARG A 1 101 ? -16.223 2.074 -18.671 1.00 70.81 101 ARG A C 1
ATOM 811 O O . ARG A 1 101 ? -16.807 3.052 -19.124 1.00 70.81 101 ARG A O 1
ATOM 818 N N . LYS A 1 102 ? -15.903 1.010 -19.414 1.00 72.62 102 LYS A N 1
ATOM 819 C CA . LYS A 1 102 ? -16.275 0.873 -20.831 1.00 72.62 102 LYS A CA 1
ATOM 820 C C . LYS A 1 102 ? -17.745 0.478 -21.029 1.00 72.62 102 LYS A C 1
ATOM 822 O O . LYS A 1 102 ? -18.266 0.647 -22.126 1.00 72.62 102 LYS A O 1
ATOM 827 N N . TRP A 1 103 ? -18.423 -0.016 -19.989 1.00 66.88 103 TRP A N 1
ATOM 828 C CA . TRP A 1 103 ? -19.809 -0.480 -20.068 1.00 66.88 1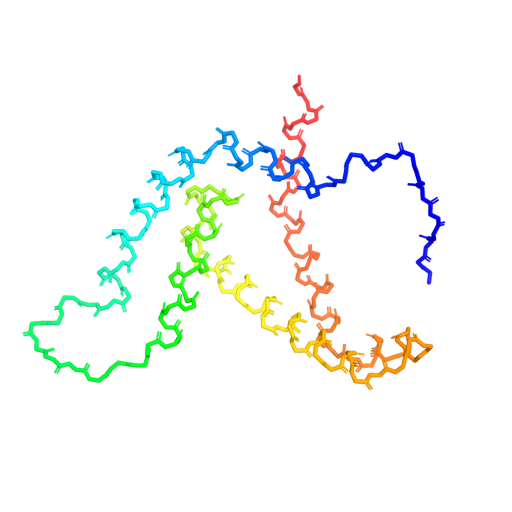03 TRP A CA 1
ATOM 829 C C . TRP A 1 103 ? -20.800 0.561 -19.536 1.00 66.88 103 TRP A C 1
ATOM 831 O O . TRP A 1 103 ? -20.550 1.264 -18.551 1.00 66.88 103 TRP A O 1
ATOM 841 N N . ARG A 1 104 ? -21.972 0.639 -20.178 1.00 70.06 104 ARG A N 1
ATOM 842 C CA . ARG A 1 104 ? -23.069 1.519 -19.751 1.00 70.06 104 ARG A CA 1
ATOM 843 C C . ARG A 1 104 ? -23.566 1.144 -18.341 1.00 70.06 104 ARG A C 1
ATOM 845 O O . ARG A 1 104 ? -23.594 -0.044 -18.018 1.00 70.06 104 ARG A O 1
ATOM 852 N N . PRO A 1 105 ? -24.028 2.112 -17.520 1.00 66.81 105 PRO A N 1
ATOM 853 C CA . PRO A 1 105 ? -24.443 1.878 -16.130 1.00 66.81 105 PRO A CA 1
ATOM 854 C C . PRO A 1 105 ? -25.472 0.756 -15.944 1.00 66.81 105 PRO A C 1
ATOM 856 O O . PRO A 1 105 ? -25.394 0.017 -14.971 1.00 66.81 105 PRO A O 1
ATOM 859 N N . PHE A 1 106 ? -26.384 0.584 -16.903 1.00 68.12 106 PHE A N 1
ATOM 860 C CA . PHE A 1 106 ? -27.430 -0.441 -16.859 1.00 68.12 106 PHE A CA 1
ATOM 861 C C . PHE A 1 106 ? -26.903 -1.881 -17.007 1.00 68.12 106 PHE A C 1
ATOM 863 O O . PHE A 1 106 ? -27.504 -2.810 -16.483 1.00 68.12 106 PHE A O 1
ATOM 870 N N . LEU A 1 107 ? -25.760 -2.079 -17.674 1.00 67.62 107 LEU A N 1
ATOM 871 C CA . LEU A 1 107 ? -25.158 -3.408 -17.855 1.00 67.62 107 LEU A CA 1
ATOM 872 C C . LEU A 1 107 ? -24.229 -3.800 -16.699 1.00 67.62 107 LEU A C 1
ATOM 874 O O . LEU A 1 107 ? -23.834 -4.959 -16.599 1.00 67.62 107 LEU A O 1
ATOM 878 N N . ARG A 1 108 ? -23.904 -2.859 -15.801 1.00 67.81 108 ARG A N 1
ATOM 879 C CA . ARG A 1 108 ? -23.014 -3.095 -14.655 1.00 67.81 108 ARG A CA 1
ATOM 880 C C . ARG A 1 108 ? -23.418 -4.291 -13.786 1.00 67.81 108 ARG A C 1
ATOM 882 O O . ARG A 1 108 ? -22.538 -5.114 -13.585 1.00 67.81 108 ARG A O 1
ATOM 889 N N . PRO A 1 109 ? -24.679 -4.476 -13.343 1.00 66.31 109 PRO A N 1
ATOM 890 C CA . PRO A 1 109 ? -25.021 -5.604 -12.468 1.00 66.31 109 PRO A CA 1
ATOM 891 C C . PRO A 1 109 ? -24.866 -6.979 -13.140 1.00 66.31 109 PRO A C 1
ATOM 893 O O . PRO A 1 109 ? -24.613 -7.967 -12.459 1.00 66.31 109 PRO A O 1
ATOM 896 N N . VAL A 1 110 ? -24.984 -7.058 -14.470 1.00 66.69 110 VAL A N 1
ATOM 897 C CA . VAL A 1 110 ? -24.804 -8.314 -15.223 1.00 66.69 110 VAL A CA 1
ATOM 898 C C . VAL A 1 110 ? -23.318 -8.583 -15.469 1.00 66.69 110 VAL A C 1
ATOM 900 O O . VAL A 1 110 ? -22.827 -9.692 -15.267 1.00 66.69 110 VAL A O 1
ATOM 903 N N . VAL A 1 111 ? -22.581 -7.543 -15.863 1.00 65.00 111 VAL A N 1
ATOM 904 C CA . VAL A 1 111 ? -21.143 -7.615 -16.149 1.00 65.00 111 VAL A CA 1
ATOM 905 C C . VAL A 1 111 ? -20.328 -7.837 -14.870 1.00 65.00 111 VAL A C 1
ATOM 907 O O . VAL A 1 111 ? -19.312 -8.521 -14.903 1.00 65.00 111 VAL A O 1
ATOM 910 N N . GLU A 1 112 ? -20.790 -7.331 -13.729 1.00 62.22 112 GLU A N 1
ATOM 911 C CA . GLU A 1 112 ? -20.195 -7.565 -12.411 1.00 62.22 112 GLU A CA 1
ATOM 912 C C . GLU A 1 112 ? -20.154 -9.060 -12.048 1.00 62.22 112 GLU A C 1
ATOM 914 O O . GLU A 1 112 ? -19.168 -9.528 -11.484 1.00 62.22 112 GLU A O 1
ATOM 919 N N 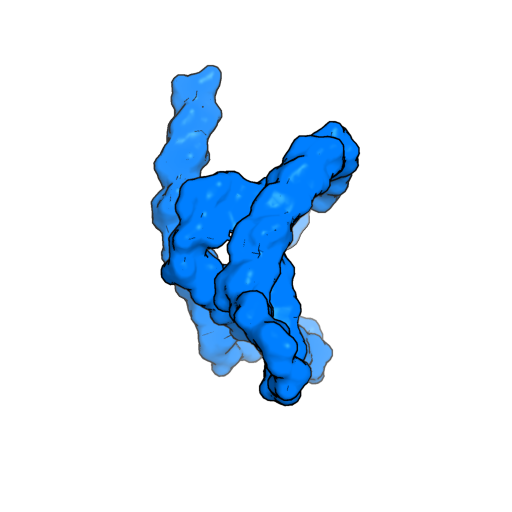. TYR A 1 113 ? -21.167 -9.831 -12.458 1.00 63.62 113 TYR A N 1
ATOM 920 C CA . TYR A 1 113 ? -21.200 -11.283 -12.264 1.00 63.62 113 TYR A CA 1
ATOM 921 C C . TYR A 1 113 ? -20.287 -12.032 -13.249 1.00 63.62 113 TYR A C 1
ATOM 923 O O . TYR A 1 113 ? -19.710 -13.063 -12.904 1.00 63.62 113 TYR A O 1
ATOM 931 N N . PHE A 1 114 ? -20.132 -11.494 -14.463 1.00 63.69 114 PHE A N 1
ATOM 932 C CA . PHE A 1 114 ? -19.347 -12.093 -15.548 1.00 63.69 114 PHE A CA 1
ATOM 933 C C . PHE A 1 114 ? -17.847 -11.782 -15.478 1.00 63.69 114 PHE A C 1
ATOM 935 O O . PHE A 1 114 ? -17.044 -12.487 -16.087 1.00 63.69 114 PHE A O 1
ATOM 942 N N . ILE A 1 115 ? -17.443 -10.727 -14.763 1.00 65.94 115 ILE A N 1
ATOM 943 C CA . ILE A 1 115 ? -16.035 -10.367 -14.599 1.00 65.94 115 ILE A CA 1
ATOM 944 C C . ILE A 1 115 ? -15.459 -11.137 -13.395 1.00 65.94 115 ILE A C 1
ATOM 946 O O . ILE A 1 115 ? -15.711 -10.764 -12.246 1.00 65.94 115 ILE A O 1
ATOM 950 N N . PRO A 1 116 ? -14.585 -12.141 -13.611 1.00 65.19 116 PRO A N 1
ATOM 951 C CA . PRO A 1 116 ? -13.973 -12.904 -12.517 1.00 65.19 116 PRO A CA 1
ATOM 952 C C . PRO A 1 116 ? -13.101 -12.033 -11.596 1.00 65.19 116 PRO A C 1
ATOM 954 O O . PRO A 1 116 ? -12.844 -12.391 -10.451 1.00 65.19 116 PRO A O 1
ATOM 957 N N . GLN A 1 117 ? -12.669 -10.860 -12.070 1.00 61.19 117 GLN A N 1
ATOM 958 C CA . GLN A 1 117 ? -11.894 -9.891 -11.289 1.00 61.19 117 GLN A CA 1
ATOM 959 C C . GLN A 1 117 ? -12.728 -9.264 -10.161 1.00 61.19 117 GLN A C 1
ATOM 961 O O . GLN A 1 117 ? -12.197 -9.041 -9.080 1.00 61.19 117 GLN A O 1
ATOM 966 N N . VAL A 1 118 ? -14.037 -9.058 -10.356 1.00 64.62 118 VAL A N 1
ATOM 967 C CA . VAL A 1 118 ? -14.924 -8.584 -9.279 1.00 64.62 118 VAL A CA 1
ATOM 968 C C . VAL A 1 118 ? -15.087 -9.672 -8.224 1.00 64.62 118 VAL A C 1
ATOM 970 O O . VAL A 1 118 ? -14.961 -9.406 -7.032 1.00 64.62 118 VAL A O 1
ATOM 973 N N . GLN A 1 119 ? -15.290 -10.919 -8.651 1.00 67.25 119 GLN A N 1
ATOM 974 C CA . GLN A 1 119 ? -15.387 -12.043 -7.722 1.00 67.25 119 GLN A CA 1
ATOM 975 C C . GLN A 1 119 ? -14.097 -12.213 -6.905 1.00 67.25 119 GLN A C 1
ATOM 977 O O . GLN A 1 119 ? -14.163 -12.457 -5.701 1.00 67.25 119 GLN A O 1
ATOM 982 N N . ARG A 1 120 ? -12.923 -12.008 -7.524 1.00 66.31 120 ARG A N 1
ATOM 983 C CA . ARG A 1 120 ? -11.632 -11.975 -6.818 1.00 66.31 120 ARG A CA 1
ATOM 984 C C . ARG A 1 120 ? -11.550 -10.836 -5.810 1.00 66.31 120 ARG A C 1
ATOM 986 O O . ARG A 1 120 ? -11.180 -11.097 -4.674 1.00 66.31 120 ARG A O 1
ATOM 993 N N . VAL A 1 121 ? -11.948 -9.619 -6.171 1.00 65.00 121 VAL A N 1
ATOM 994 C CA . VAL A 1 121 ? -12.014 -8.471 -5.246 1.00 65.00 121 VAL A CA 1
ATOM 995 C C . VAL A 1 121 ? -12.913 -8.794 -4.044 1.00 65.00 121 VAL A C 1
ATOM 997 O O . VAL A 1 121 ? -12.496 -8.627 -2.899 1.00 65.00 121 VAL A O 1
ATOM 1000 N N . CYS A 1 122 ? -14.106 -9.353 -4.263 1.00 66.69 122 CYS A N 1
ATOM 1001 C CA . CYS A 1 122 ? -14.990 -9.781 -3.175 1.00 66.69 122 CYS A CA 1
ATOM 1002 C C . CYS A 1 122 ? -14.368 -10.890 -2.308 1.00 66.69 122 CYS A C 1
ATOM 1004 O O . CYS A 1 122 ? -14.477 -10.850 -1.081 1.00 66.69 122 CYS A O 1
ATOM 1006 N N . ALA A 1 123 ? -13.692 -11.865 -2.920 1.00 70.25 123 ALA A N 1
ATOM 1007 C CA . ALA A 1 123 ? -13.016 -12.943 -2.203 1.00 70.25 123 ALA A CA 1
ATOM 1008 C C . ALA A 1 123 ? -11.828 -12.434 -1.372 1.00 70.25 123 ALA A C 1
ATOM 1010 O O . ALA A 1 123 ? -11.650 -12.862 -0.231 1.00 70.25 123 ALA A O 1
ATOM 1011 N N . VAL A 1 124 ? -11.044 -11.499 -1.911 1.00 66.94 124 VAL A N 1
ATOM 1012 C CA . VAL A 1 124 ? -9.938 -10.859 -1.195 1.00 66.94 124 VAL A CA 1
ATOM 1013 C C . VAL A 1 124 ? -10.463 -10.016 -0.041 1.00 66.94 124 VAL A C 1
ATOM 1015 O O . VAL A 1 124 ? -9.958 -10.171 1.064 1.00 66.94 124 VAL A O 1
ATOM 1018 N N . ASN A 1 125 ? -11.535 -9.237 -0.227 1.00 68.38 125 ASN A N 1
ATOM 1019 C CA . ASN A 1 125 ? -12.186 -8.535 0.884 1.00 68.38 125 ASN A CA 1
ATOM 1020 C C . ASN A 1 125 ? -12.632 -9.508 1.979 1.00 68.38 125 ASN A C 1
ATOM 1022 O O . ASN A 1 125 ? -12.412 -9.258 3.160 1.00 68.38 125 ASN A O 1
ATOM 1026 N N . ARG A 1 126 ? -13.195 -10.664 1.610 1.00 68.69 126 ARG A N 1
ATOM 1027 C CA . ARG A 1 126 ? -13.589 -11.686 2.588 1.00 68.69 126 ARG A CA 1
ATOM 1028 C C . ARG A 1 126 ? -12.395 -12.248 3.365 1.00 68.69 126 ARG A C 1
ATOM 1030 O O . ARG A 1 126 ? -12.526 -12.490 4.561 1.00 68.69 126 ARG A O 1
ATOM 1037 N N . LYS A 1 127 ? -11.245 -12.432 2.708 1.00 70.06 127 LYS A N 1
ATOM 1038 C CA . LYS A 1 127 ? -9.995 -12.862 3.356 1.00 70.06 127 LYS A CA 1
ATOM 1039 C C . LYS A 1 127 ? -9.386 -11.763 4.226 1.00 70.06 127 LYS A C 1
ATOM 1041 O O . LYS A 1 127 ? -8.948 -12.063 5.327 1.00 70.06 127 LYS A O 1
ATOM 1046 N N . ALA A 1 128 ? -9.417 -10.508 3.781 1.00 65.25 128 ALA A N 1
ATOM 1047 C CA . ALA A 1 128 ? -8.917 -9.351 4.522 1.00 65.25 128 ALA A CA 1
ATOM 1048 C C . ALA A 1 128 ? -9.734 -9.063 5.794 1.00 65.25 128 ALA A C 1
ATOM 1050 O O . ALA A 1 128 ? -9.194 -8.569 6.780 1.00 65.25 128 ALA A O 1
ATOM 1051 N N . LEU A 1 129 ? -11.018 -9.438 5.818 1.00 65.75 129 LEU A N 1
ATOM 1052 C CA . LEU A 1 129 ? -11.859 -9.338 7.015 1.00 65.75 129 LEU A CA 1
ATOM 1053 C C . LEU A 1 129 ? -11.447 -10.305 8.137 1.00 65.75 129 LEU A C 1
ATOM 1055 O O . LEU A 1 129 ? -11.746 -10.033 9.297 1.00 65.75 129 LEU A O 1
ATOM 1059 N N . LEU A 1 130 ? -10.764 -11.414 7.830 1.00 72.81 130 LEU A N 1
ATOM 1060 C CA . LEU A 1 130 ? -10.335 -12.391 8.839 1.00 72.81 130 LEU A CA 1
ATOM 1061 C C . LEU A 1 130 ? -9.320 -11.807 9.843 1.00 72.81 130 LEU A C 1
ATOM 1063 O O . LEU A 1 130 ? -9.595 -11.886 11.039 1.00 72.81 130 LEU A O 1
ATOM 1067 N N . PRO A 1 131 ? -8.204 -11.178 9.420 1.00 66.00 131 PRO A N 1
ATOM 1068 C CA . PRO A 1 131 ? -7.254 -10.553 10.343 1.00 66.00 131 PRO A CA 1
ATOM 1069 C C . PRO A 1 131 ? -7.759 -9.243 10.967 1.00 66.00 131 PRO A C 1
ATOM 1071 O O . PRO A 1 131 ? -7.278 -8.861 12.029 1.00 66.00 131 PRO A O 1
ATOM 1074 N N . LEU A 1 132 ? -8.735 -8.556 10.358 1.00 67.38 132 LEU A N 1
ATOM 1075 C CA . LEU A 1 132 ? -9.291 -7.305 10.900 1.00 67.38 132 LEU A CA 1
ATOM 1076 C C . LEU A 1 132 ? -10.308 -7.531 12.028 1.00 67.38 132 LEU A C 1
ATOM 1078 O O . LEU A 1 132 ? -10.408 -6.708 12.936 1.00 67.38 132 LEU A O 1
ATOM 1082 N N . ARG A 1 133 ? -11.042 -8.651 12.003 1.00 72.44 133 ARG A N 1
ATOM 1083 C CA . ARG A 1 133 ? -12.018 -9.021 13.043 1.00 72.44 133 ARG A CA 1
ATOM 1084 C C . ARG A 1 133 ? -11.496 -8.924 14.484 1.00 72.44 133 ARG A C 1
ATOM 1086 O O . ARG A 1 133 ? -12.184 -8.286 15.276 1.00 72.44 133 ARG A O 1
ATOM 1093 N N . PRO A 1 134 ? -10.333 -9.494 14.854 1.00 72.62 134 PRO A N 1
ATOM 1094 C CA . PRO A 1 134 ? -9.850 -9.411 16.234 1.00 72.62 134 PRO A CA 1
ATOM 1095 C C . PRO A 1 134 ? -9.563 -7.971 16.686 1.00 72.62 134 PRO A C 1
ATOM 1097 O O . PRO A 1 134 ? -9.805 -7.637 17.840 1.00 72.62 134 PRO A O 1
ATOM 1100 N N . ILE A 1 135 ? -9.125 -7.098 15.773 1.00 70.00 135 ILE A N 1
ATOM 1101 C CA . ILE A 1 135 ? -8.835 -5.685 16.067 1.00 70.00 135 ILE A CA 1
ATOM 1102 C C . ILE A 1 135 ? -10.134 -4.903 16.302 1.00 70.00 135 ILE A C 1
ATOM 1104 O O . ILE A 1 135 ? -10.191 -4.036 17.170 1.00 70.00 135 ILE A O 1
ATOM 1108 N N . ILE A 1 136 ? -11.186 -5.216 15.538 1.00 71.31 136 ILE A N 1
ATOM 1109 C CA . ILE A 1 136 ? -12.516 -4.622 15.720 1.00 71.31 136 ILE A CA 1
ATOM 1110 C C . ILE A 1 136 ? -13.096 -5.059 17.070 1.00 71.31 136 ILE A C 1
ATOM 1112 O O . ILE A 1 136 ? -13.507 -4.210 17.852 1.00 71.31 136 ILE A O 1
ATOM 1116 N N . MET A 1 137 ? -13.023 -6.355 17.392 1.00 72.00 137 MET A N 1
ATOM 1117 C CA . MET A 1 137 ? -13.505 -6.893 18.672 1.00 72.00 137 MET A CA 1
ATOM 1118 C C . MET A 1 137 ? -12.776 -6.290 19.882 1.00 72.00 137 MET A C 1
ATOM 1120 O O . MET A 1 137 ? -13.409 -6.006 20.893 1.00 72.00 137 MET A O 1
ATOM 1124 N N . GLN A 1 138 ? -11.467 -6.033 19.779 1.00 69.12 138 GLN A N 1
ATOM 1125 C CA . GLN A 1 138 ? -10.704 -5.354 20.836 1.00 69.12 138 GLN A CA 1
ATOM 1126 C C . GLN A 1 138 ? -11.158 -3.913 21.087 1.00 69.12 138 GLN A C 1
ATOM 1128 O O . GLN A 1 138 ? -11.011 -3.421 2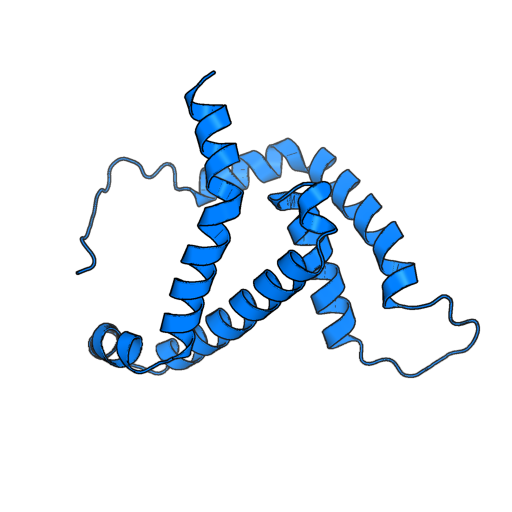2.201 1.00 69.12 138 GLN A O 1
ATOM 1133 N N . ARG A 1 139 ? -11.692 -3.231 20.070 1.00 62.72 139 ARG A N 1
ATOM 1134 C CA . ARG A 1 139 ? -12.196 -1.856 20.193 1.00 62.72 139 ARG A CA 1
ATOM 1135 C C . ARG A 1 139 ? -13.658 -1.782 20.624 1.00 62.72 139 ARG A C 1
ATOM 1137 O O . ARG A 1 139 ? -14.090 -0.720 21.037 1.00 62.72 139 ARG A O 1
ATOM 1144 N N . GLU A 1 140 ? -14.409 -2.877 20.517 1.00 66.19 140 GLU A N 1
ATOM 1145 C CA . GLU A 1 140 ? -15.799 -2.961 20.989 1.00 66.19 140 GLU A CA 1
ATOM 1146 C C . GLU A 1 140 ? -15.904 -3.317 22.485 1.00 66.19 140 GLU A C 1
ATOM 1148 O O . GLU A 1 140 ? -16.971 -3.159 23.072 1.00 66.19 140 GLU A O 1
ATOM 1153 N N . GLN A 1 141 ? -14.822 -3.803 23.107 1.00 50.41 141 GLN A N 1
ATOM 1154 C CA . GLN A 1 141 ? -14.790 -4.226 24.517 1.00 50.41 141 GLN A CA 1
ATOM 1155 C C . GLN A 1 141 ? -14.169 -3.203 25.488 1.00 50.41 141 GLN A C 1
ATOM 1157 O O . GLN A 1 141 ? -14.122 -3.480 26.687 1.00 50.41 141 GLN A O 1
ATOM 1162 N N . GLY A 1 142 ? -13.689 -2.055 25.003 1.00 40.78 142 GLY A N 1
ATOM 1163 C CA . GLY A 1 142 ? -13.137 -0.961 25.816 1.00 40.78 142 GLY A CA 1
ATOM 1164 C C . GLY A 1 142 ? -13.871 0.342 25.560 1.00 40.78 142 GLY A C 1
ATOM 1165 O O . GLY A 1 142 ? -13.981 1.133 26.521 1.00 40.78 142 GLY A O 1
#